Protein AF-A0A941RB75-F1 (afdb_monomer_lite)

Foldseek 3Di:
DDDPDDPPPCPPPPPDPDPVLLVVLCVLLVHDPPDDPVSLVVSLVVQLVVLVLVVLCPVDPDVVSNVVSSVVSVVSNVSNVVSSVVCCVVVPVPPVPD

Radius of gyration: 18.28 Å; chains: 1; bounding box: 45×49×49 Å

pLDDT: mean 81.05, std 18.68, range [35.44, 97.19]

Secondary structure (DSSP, 8-state):
-------------TT---HHHHHHHHHHHT--SS--HHHHHHHHHHHHHHT-GGGGGGS-S-HHHHHHHHHHHHHHHHHHHHHHHHHHHHHS------

Structure (mmCIF, N/CA/C/O backbone):
data_AF-A0A941RB75-F1
#
_entry.id   AF-A0A941RB75-F1
#
loop_
_atom_site.group_PDB
_atom_site.id
_atom_site.type_symbol
_atom_site.label_atom_id
_atom_site.label_alt_id
_atom_site.label_comp_id
_atom_site.label_asym_id
_atom_site.label_entity_id
_atom_site.label_seq_id
_atom_site.pdbx_PDB_ins_code
_atom_site.Cartn_x
_atom_site.Cartn_y
_atom_site.Cartn_z
_atom_site.occupancy
_atom_site.B_iso_or_equiv
_atom_site.auth_seq_id
_atom_site.auth_comp_id
_atom_site.auth_asym_id
_atom_site.auth_atom_id
_atom_site.pdbx_PDB_model_num
ATOM 1 N N . MET A 1 1 ? 26.720 35.671 15.527 1.00 40.97 1 MET A N 1
ATOM 2 C CA . MET A 1 1 ? 26.318 35.303 16.897 1.00 40.97 1 MET A CA 1
ATOM 3 C C . MET A 1 1 ? 24.817 35.053 16.840 1.00 40.97 1 MET A C 1
ATOM 5 O O . MET A 1 1 ? 24.112 36.000 16.535 1.00 40.97 1 MET A O 1
ATOM 9 N N . ILE A 1 2 ? 24.412 33.794 17.066 1.00 45.47 2 ILE A N 1
ATOM 10 C CA . ILE A 1 2 ? 23.064 33.284 17.413 1.00 45.47 2 ILE A CA 1
ATOM 11 C C . ILE A 1 2 ? 21.955 33.465 16.352 1.00 45.47 2 ILE A C 1
ATOM 13 O O . ILE A 1 2 ? 21.681 34.576 15.930 1.00 45.47 2 ILE A O 1
ATOM 17 N N . ASP A 1 3 ? 21.174 32.480 15.922 1.00 41.56 3 ASP A N 1
ATOM 18 C CA . ASP A 1 3 ? 21.247 31.017 15.889 1.00 41.56 3 ASP A CA 1
ATOM 19 C C . ASP A 1 3 ? 20.035 30.611 15.027 1.00 41.56 3 ASP A C 1
ATOM 21 O O . ASP A 1 3 ? 18.898 30.945 15.358 1.00 41.56 3 ASP A O 1
ATOM 25 N N . ARG A 1 4 ? 20.251 29.991 13.860 1.00 47.91 4 ARG A N 1
ATOM 26 C CA . ARG A 1 4 ? 19.173 29.511 12.969 1.00 47.91 4 ARG A CA 1
ATOM 27 C C . ARG A 1 4 ? 18.793 28.080 13.363 1.00 47.91 4 ARG A C 1
ATOM 29 O O . ARG A 1 4 ? 18.921 27.146 12.581 1.00 47.91 4 ARG A O 1
ATOM 36 N N . ILE A 1 5 ? 18.344 27.922 14.597 1.00 60.84 5 ILE A N 1
ATOM 37 C CA . ILE A 1 5 ? 17.638 26.739 15.089 1.00 60.84 5 ILE A CA 1
ATOM 38 C C . ILE A 1 5 ? 16.220 27.280 15.292 1.00 60.84 5 ILE A C 1
ATOM 40 O O . ILE A 1 5 ? 16.048 28.274 15.981 1.00 60.84 5 ILE A O 1
ATOM 44 N N . TYR A 1 6 ? 15.210 26.911 14.509 1.00 45.78 6 TYR A N 1
ATOM 45 C CA . TYR A 1 6 ? 14.569 25.606 14.496 1.00 45.78 6 TYR A CA 1
ATOM 46 C C . TYR A 1 6 ? 13.970 25.330 13.105 1.00 45.78 6 TYR A C 1
ATOM 48 O O . TYR A 1 6 ? 12.878 25.802 12.789 1.00 45.78 6 TYR A O 1
ATOM 56 N N . LEU A 1 7 ? 14.631 24.509 12.280 1.00 45.88 7 LEU A N 1
ATOM 57 C CA . LEU A 1 7 ? 13.869 23.627 11.392 1.00 45.88 7 LEU A CA 1
ATOM 58 C C . LEU A 1 7 ? 13.328 22.521 12.299 1.00 45.88 7 LEU A C 1
ATOM 60 O O . LEU A 1 7 ? 13.987 21.508 12.532 1.00 45.88 7 LEU A O 1
ATOM 64 N N . LEU A 1 8 ? 12.164 22.782 12.896 1.00 47.94 8 LEU A N 1
ATOM 65 C CA . LEU A 1 8 ? 11.366 21.742 13.519 1.00 47.94 8 LEU A CA 1
ATOM 66 C C . LEU A 1 8 ? 11.047 20.746 12.405 1.00 47.94 8 LEU A C 1
ATOM 68 O O . LEU A 1 8 ? 10.250 21.025 11.509 1.00 47.94 8 LEU A O 1
ATOM 72 N N . TRP A 1 9 ? 11.706 19.598 12.456 1.00 43.81 9 TRP A N 1
ATOM 73 C CA . TRP A 1 9 ? 11.178 18.367 11.910 1.00 43.81 9 TRP A CA 1
ATOM 74 C C . TRP A 1 9 ? 9.747 18.254 12.434 1.00 43.81 9 TRP A C 1
ATOM 76 O O . TRP A 1 9 ? 9.540 17.948 13.608 1.00 43.81 9 TRP A O 1
ATOM 86 N N . HIS A 1 10 ? 8.764 18.583 11.594 1.00 46.03 10 HIS A N 1
ATOM 87 C CA . HIS A 1 10 ? 7.387 18.181 11.828 1.00 46.03 10 HIS A CA 1
ATOM 88 C C . HIS A 1 10 ? 7.397 16.662 11.688 1.00 46.03 10 HIS A C 1
ATOM 90 O O . HIS A 1 10 ? 7.204 16.099 10.615 1.00 46.03 10 HIS A O 1
ATOM 96 N N . THR A 1 11 ? 7.748 15.999 12.783 1.00 51.69 11 THR A N 1
ATOM 97 C CA . THR A 1 11 ? 7.260 14.657 13.030 1.00 51.69 11 THR A CA 1
ATOM 98 C C . THR A 1 11 ? 5.743 14.825 13.080 1.00 51.69 11 THR A C 1
ATOM 100 O O . THR A 1 11 ? 5.270 15.642 13.875 1.00 51.69 11 THR A O 1
ATOM 103 N N . PRO A 1 12 ? 4.964 14.202 12.176 1.00 51.56 12 PRO A N 1
ATOM 104 C CA . PRO A 1 12 ? 3.522 14.205 12.340 1.00 51.56 12 PRO A CA 1
ATOM 105 C C . PRO A 1 12 ? 3.257 13.593 13.715 1.00 51.56 12 PRO A C 1
ATOM 107 O O . PRO A 1 12 ? 3.621 12.448 13.984 1.00 51.56 12 PRO A O 1
ATOM 110 N N . SER A 1 13 ? 2.758 14.428 14.620 1.00 47.88 13 SER A N 1
ATOM 111 C CA . SER A 1 13 ? 2.369 14.032 15.963 1.00 47.88 13 SER A CA 1
ATOM 112 C C . SER A 1 13 ? 1.353 12.900 15.819 1.00 47.88 13 SER A C 1
ATOM 114 O O . SER A 1 13 ? 0.336 13.064 15.150 1.00 47.88 13 SER A O 1
ATOM 116 N N . MET A 1 14 ? 1.646 11.741 16.413 1.00 52.81 14 MET A N 1
ATOM 117 C CA . MET A 1 14 ? 0.738 10.588 16.435 1.00 52.81 14 MET A CA 1
ATOM 118 C C . MET A 1 14 ? -0.563 10.854 17.220 1.00 52.81 14 MET A C 1
ATOM 120 O O . MET A 1 14 ? -1.429 9.987 17.270 1.00 52.81 14 MET A O 1
ATOM 124 N N . ASP A 1 15 ? -0.731 12.046 17.800 1.00 54.78 15 ASP A N 1
ATOM 125 C CA . ASP A 1 15 ? -1.840 12.405 18.691 1.00 54.78 15 ASP A CA 1
ATOM 126 C C . ASP A 1 15 ? -3.101 12.922 17.983 1.00 54.78 15 ASP A C 1
ATOM 128 O O . ASP A 1 15 ? -4.056 13.336 18.636 1.00 54.78 15 ASP A O 1
ATOM 132 N N . SER A 1 16 ? -3.158 12.918 16.651 1.00 58.31 16 SER A N 1
ATOM 133 C CA . SER A 1 16 ? -4.412 13.221 15.946 1.00 58.31 16 SER A CA 1
ATOM 134 C C . SER A 1 16 ? -4.575 12.356 14.707 1.00 58.31 16 SER A C 1
ATOM 136 O O . SER A 1 16 ? -4.530 12.839 13.583 1.00 58.31 16 SER A O 1
ATOM 138 N N . LEU A 1 17 ? -4.783 11.054 14.925 1.00 71.75 17 LEU A N 1
ATOM 139 C CA . LEU A 1 17 ? -5.392 10.204 13.907 1.00 71.75 17 LEU A CA 1
ATOM 140 C C . LEU A 1 17 ? -6.781 10.768 13.589 1.00 71.75 17 LEU A C 1
ATOM 142 O O . LEU A 1 17 ? -7.695 10.693 14.413 1.00 71.75 17 LEU A O 1
ATOM 146 N N . THR A 1 18 ? -6.929 11.377 12.418 1.00 83.94 18 THR A N 1
ATOM 147 C CA . THR A 1 18 ? -8.193 11.987 12.009 1.00 83.94 18 THR A CA 1
ATOM 148 C C . THR A 1 18 ? -9.067 10.982 11.263 1.00 83.94 18 THR A C 1
ATOM 150 O O . THR A 1 18 ? -8.582 10.027 10.655 1.00 83.94 18 THR A O 1
ATOM 153 N N . GLU A 1 19 ? -10.379 11.222 11.233 1.00 85.94 19 GLU A N 1
ATOM 154 C CA . GLU A 1 19 ? -11.297 10.466 10.367 1.00 85.94 19 GLU A CA 1
ATOM 155 C C . GLU A 1 19 ? -10.874 10.531 8.889 1.00 85.94 19 GLU A C 1
ATOM 157 O O . GLU A 1 19 ? -11.112 9.593 8.129 1.00 85.94 19 GLU A O 1
ATOM 162 N N . GLN A 1 20 ? -10.198 11.613 8.487 1.00 88.56 20 GLN A N 1
ATOM 163 C CA . GLN A 1 20 ? -9.656 11.780 7.143 1.00 88.56 20 GLN A CA 1
ATOM 164 C C . GLN A 1 20 ? -8.500 10.809 6.859 1.00 88.56 20 GLN A C 1
ATOM 166 O O . GLN A 1 20 ? -8.425 10.278 5.752 1.00 88.56 20 GLN A O 1
ATOM 171 N N . ASP A 1 21 ? -7.643 10.527 7.843 1.00 89.56 21 ASP A N 1
ATOM 172 C CA . ASP A 1 21 ? -6.550 9.556 7.701 1.00 89.56 21 ASP A CA 1
ATOM 173 C C . ASP A 1 21 ? -7.091 8.130 7.564 1.00 89.56 21 ASP A C 1
ATOM 175 O O . ASP A 1 21 ? -6.624 7.358 6.726 1.00 89.56 21 ASP A O 1
ATOM 179 N N . ILE A 1 22 ? -8.135 7.800 8.332 1.00 90.81 22 ILE A N 1
ATOM 180 C CA . ILE A 1 22 ? -8.839 6.513 8.237 1.00 90.81 22 ILE A CA 1
ATOM 181 C C . ILE A 1 22 ? -9.520 6.384 6.870 1.00 90.81 22 ILE A C 1
ATOM 183 O O . ILE A 1 22 ? -9.357 5.369 6.192 1.00 90.81 22 ILE A O 1
ATOM 187 N N . ALA A 1 23 ? -10.248 7.412 6.427 1.00 92.06 23 ALA A N 1
ATOM 188 C CA . ALA A 1 23 ? -10.901 7.412 5.120 1.00 92.06 23 ALA A CA 1
ATOM 189 C C . ALA A 1 23 ? -9.886 7.274 3.975 1.00 92.06 23 ALA A C 1
ATOM 191 O O . ALA A 1 23 ? -10.116 6.510 3.038 1.00 92.06 23 ALA A O 1
ATOM 192 N N . HIS A 1 24 ? -8.743 7.958 4.071 1.00 94.25 24 HIS A N 1
ATOM 193 C CA . HIS A 1 24 ? -7.670 7.838 3.091 1.00 94.25 24 HIS A CA 1
ATOM 194 C C . HIS A 1 24 ? -7.049 6.436 3.079 1.00 94.25 24 HIS A C 1
ATOM 196 O O . HIS A 1 24 ? -6.843 5.867 2.009 1.00 94.25 24 HIS A O 1
ATOM 202 N N . ALA A 1 25 ? -6.790 5.843 4.245 1.00 94.88 25 ALA A N 1
ATOM 203 C CA . ALA A 1 25 ? -6.259 4.487 4.328 1.00 94.88 25 ALA A CA 1
ATOM 204 C C . ALA A 1 25 ? -7.229 3.44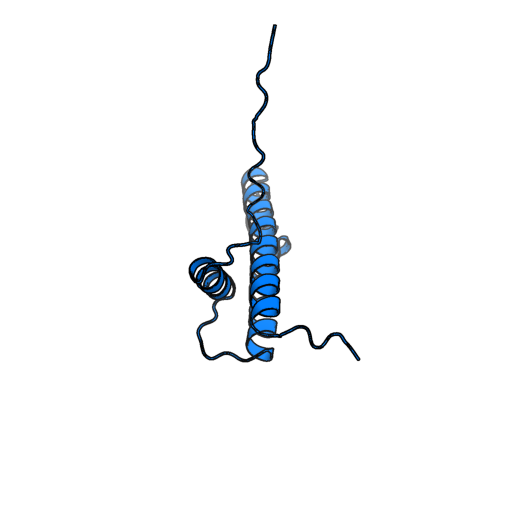2 3.748 1.00 94.88 25 ALA A C 1
ATOM 206 O O . ALA A 1 25 ? -6.797 2.506 3.073 1.00 94.88 25 ALA A O 1
ATOM 207 N N . LEU A 1 26 ? -8.538 3.622 3.947 1.00 95.12 26 LEU A N 1
ATOM 208 C CA . LEU A 1 26 ? -9.557 2.781 3.316 1.00 95.12 26 LEU A CA 1
ATOM 209 C C . LEU A 1 26 ? -9.570 2.940 1.794 1.00 95.12 26 LEU A C 1
ATOM 211 O O . LEU A 1 26 ? -9.632 1.932 1.094 1.00 95.12 26 LEU A O 1
ATOM 215 N N . ASP A 1 27 ? -9.433 4.164 1.282 1.00 96.38 27 ASP A N 1
ATOM 216 C CA . ASP A 1 27 ? -9.328 4.432 -0.157 1.00 96.38 27 ASP A CA 1
ATOM 217 C C . ASP A 1 27 ? -8.085 3.765 -0.776 1.00 96.38 27 ASP A C 1
ATOM 219 O O . ASP A 1 27 ? -8.195 3.056 -1.776 1.00 96.38 27 ASP A O 1
ATOM 223 N N . VAL A 1 28 ? -6.922 3.870 -0.117 1.00 96.44 28 VAL A N 1
ATOM 224 C CA . VAL A 1 28 ? -5.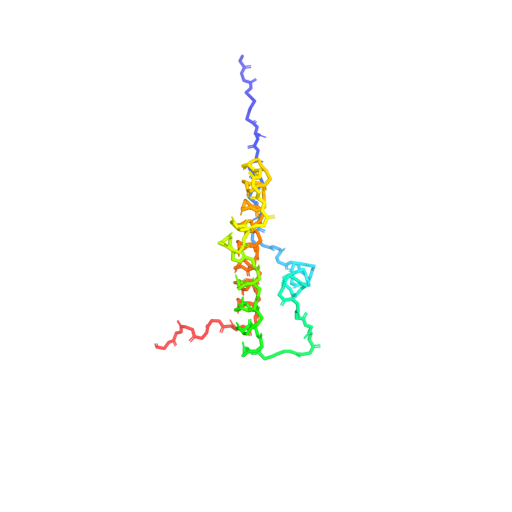679 3.179 -0.519 1.00 96.44 28 VAL A CA 1
ATOM 225 C C . VAL A 1 28 ? -5.879 1.664 -0.602 1.00 96.44 28 VAL A C 1
ATOM 227 O O . VAL A 1 28 ? -5.369 1.011 -1.515 1.00 96.44 28 VAL A O 1
ATOM 230 N N . LEU A 1 29 ? -6.617 1.089 0.348 1.00 96.12 29 LEU A N 1
ATOM 231 C CA . LEU A 1 29 ? -6.917 -0.340 0.374 1.00 96.12 29 LEU A CA 1
ATOM 232 C C . LEU A 1 29 ? -8.061 -0.723 -0.579 1.00 96.12 29 LEU A C 1
ATOM 234 O O . LEU A 1 29 ? -8.231 -1.905 -0.876 1.00 96.12 29 LEU A O 1
ATOM 238 N N . GLY A 1 30 ? -8.806 0.246 -1.117 1.00 95.56 30 GLY A N 1
ATOM 239 C CA . GLY A 1 30 ? -9.999 0.012 -1.931 1.00 95.56 30 GLY A CA 1
ATOM 240 C C . GLY A 1 30 ? -11.157 -0.583 -1.125 1.00 95.56 30 GLY A C 1
ATOM 241 O O . GLY A 1 30 ? -11.934 -1.378 -1.654 1.00 95.56 30 GLY A O 1
ATOM 242 N N . LEU A 1 31 ? -11.241 -0.245 0.162 1.00 94.38 31 LEU A N 1
ATOM 243 C CA . LEU A 1 31 ? -12.245 -0.743 1.095 1.00 94.38 31 LEU A CA 1
ATOM 244 C C . LEU A 1 31 ? -13.313 0.312 1.377 1.00 94.38 31 LEU A C 1
ATOM 246 O O . LEU A 1 31 ? -13.063 1.514 1.382 1.00 94.38 31 LEU A O 1
ATOM 250 N N . THR A 1 32 ? -14.521 -0.162 1.666 1.00 91.94 32 THR A N 1
ATOM 251 C CA . THR A 1 32 ? -15.633 0.656 2.164 1.00 91.94 32 THR A CA 1
ATOM 252 C C . THR A 1 32 ? -16.313 -0.083 3.313 1.00 91.94 32 THR A C 1
ATOM 254 O O . THR A 1 32 ? -16.282 -1.310 3.367 1.00 91.94 32 THR A O 1
ATOM 257 N N . HIS A 1 33 ? -16.887 0.651 4.267 1.00 85.38 33 HIS A N 1
ATOM 258 C CA . HIS A 1 33 ? -17.611 0.039 5.382 1.00 85.38 33 HIS A CA 1
ATOM 259 C C . HIS A 1 33 ? -18.977 -0.521 4.933 1.00 85.38 33 HIS A C 1
ATOM 261 O O . HIS A 1 33 ? -19.636 0.110 4.102 1.00 85.38 33 HIS A O 1
ATOM 267 N N . PRO A 1 34 ? -19.466 -1.623 5.539 1.00 90.06 34 PRO A N 1
ATOM 268 C CA . PRO A 1 34 ? -18.778 -2.483 6.509 1.00 90.06 34 PRO A CA 1
ATOM 269 C C . PRO A 1 34 ? -17.823 -3.480 5.823 1.00 90.06 34 PRO A C 1
ATOM 271 O O . PRO A 1 34 ? -18.137 -3.998 4.756 1.00 90.06 34 PRO A O 1
ATOM 274 N N . PHE A 1 35 ? -16.694 -3.793 6.463 1.00 92.25 35 PHE A N 1
ATOM 275 C CA . PHE A 1 35 ? -15.741 -4.814 6.005 1.00 92.25 35 PHE A CA 1
ATOM 276 C C . PHE A 1 35 ? -15.329 -5.734 7.162 1.00 92.25 35 PHE A C 1
ATOM 278 O O . PHE A 1 35 ? -15.475 -5.378 8.333 1.00 92.25 35 PHE A O 1
ATOM 285 N N . THR A 1 36 ? -14.824 -6.923 6.837 1.00 92.12 36 THR A N 1
ATOM 286 C CA . THR A 1 36 ? -14.283 -7.888 7.807 1.00 92.12 36 THR A CA 1
ATOM 287 C C . THR A 1 36 ? -12.753 -7.840 7.866 1.00 92.12 36 THR A C 1
ATOM 289 O O . THR A 1 36 ? -12.100 -7.309 6.968 1.00 92.12 36 THR A O 1
ATOM 292 N N . VAL A 1 37 ? -12.150 -8.450 8.893 1.00 91.25 37 VAL A N 1
ATOM 293 C CA . VAL A 1 37 ? -10.683 -8.611 8.961 1.00 91.25 37 VAL A CA 1
ATOM 294 C C . VAL A 1 37 ? -10.152 -9.370 7.737 1.00 91.25 37 VAL A C 1
ATOM 296 O O . VAL A 1 37 ? -9.129 -8.994 7.169 1.00 91.25 37 VAL A O 1
ATOM 299 N N . GLU A 1 38 ? -10.876 -10.386 7.261 1.00 93.50 38 GLU A N 1
ATOM 300 C CA . GLU A 1 38 ? -10.502 -11.128 6.051 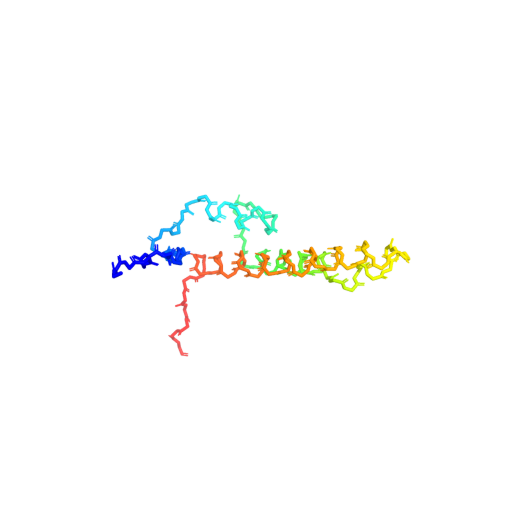1.00 93.50 38 GLU A CA 1
ATOM 301 C C . GLU A 1 38 ? -10.520 -10.246 4.792 1.00 93.50 38 GLU A C 1
ATOM 303 O O . GLU A 1 38 ? -9.657 -10.399 3.920 1.00 93.50 38 GLU A O 1
ATOM 308 N N . ASP A 1 39 ? -11.467 -9.305 4.694 1.00 94.88 39 ASP A N 1
ATOM 309 C CA . ASP A 1 39 ? -11.509 -8.322 3.606 1.00 94.88 39 ASP A CA 1
ATOM 310 C C . ASP A 1 39 ? -10.313 -7.371 3.675 1.00 94.88 39 ASP A C 1
ATOM 312 O O . ASP A 1 39 ? -9.701 -7.091 2.643 1.00 94.88 39 ASP A O 1
ATOM 316 N N . LEU A 1 40 ? -9.928 -6.939 4.881 1.00 94.94 40 LEU A N 1
ATOM 317 C CA . LEU A 1 40 ? -8.749 -6.102 5.109 1.00 94.94 40 LEU A CA 1
ATOM 318 C C . LEU A 1 40 ? -7.457 -6.807 4.670 1.00 94.94 40 LEU A C 1
ATOM 320 O O . LEU A 1 40 ? -6.654 -6.251 3.912 1.00 94.94 40 LEU A O 1
ATOM 324 N N . GLU A 1 41 ? -7.264 -8.060 5.084 1.00 95.19 41 GLU A N 1
ATOM 325 C CA . GLU A 1 41 ? -6.107 -8.851 4.667 1.00 95.19 41 GLU A CA 1
ATOM 326 C C . GLU A 1 41 ? -6.100 -9.122 3.159 1.00 95.19 41 GLU A C 1
ATOM 328 O O . GLU A 1 41 ? -5.051 -9.066 2.504 1.00 95.19 41 GLU A O 1
ATOM 333 N N . ARG A 1 42 ? -7.269 -9.428 2.582 1.00 96.62 42 ARG A N 1
ATOM 334 C CA . ARG A 1 42 ? -7.413 -9.645 1.141 1.00 96.62 42 ARG A CA 1
ATOM 335 C C . ARG A 1 42 ? -7.074 -8.374 0.369 1.00 96.62 42 ARG A C 1
ATOM 337 O O . ARG A 1 42 ? -6.307 -8.462 -0.590 1.00 96.62 42 ARG A O 1
ATOM 344 N N . ALA A 1 43 ? -7.590 -7.224 0.791 1.00 96.56 43 ALA A N 1
ATOM 345 C CA . ALA A 1 43 ? -7.315 -5.926 0.186 1.00 96.56 43 ALA A CA 1
ATOM 346 C C . ALA A 1 43 ? -5.816 -5.613 0.193 1.00 96.56 43 ALA A C 1
ATOM 348 O O . ALA A 1 43 ? -5.253 -5.318 -0.864 1.00 96.56 43 ALA A O 1
ATOM 349 N N . LYS A 1 44 ? -5.135 -5.809 1.333 1.00 96.75 44 LYS A N 1
ATOM 350 C CA . LYS A 1 44 ? -3.670 -5.693 1.415 1.00 96.75 44 LYS A CA 1
ATOM 351 C C . LYS A 1 44 ? -2.979 -6.569 0.371 1.00 96.75 44 LYS A C 1
ATOM 353 O O . LYS A 1 44 ? -2.159 -6.071 -0.397 1.00 96.75 44 LYS A O 1
ATOM 358 N N . ARG A 1 45 ? -3.304 -7.867 0.307 1.00 97.19 45 ARG A N 1
ATOM 359 C CA . ARG A 1 45 ? -2.668 -8.792 -0.653 1.00 97.19 45 ARG A CA 1
ATOM 360 C C . ARG A 1 45 ? -2.883 -8.359 -2.105 1.00 97.19 45 ARG A C 1
ATOM 362 O O . ARG A 1 45 ? -1.944 -8.419 -2.897 1.00 97.19 45 ARG A O 1
ATOM 369 N N . VAL A 1 46 ? -4.089 -7.908 -2.451 1.00 96.94 46 VAL A N 1
ATOM 370 C CA . VAL 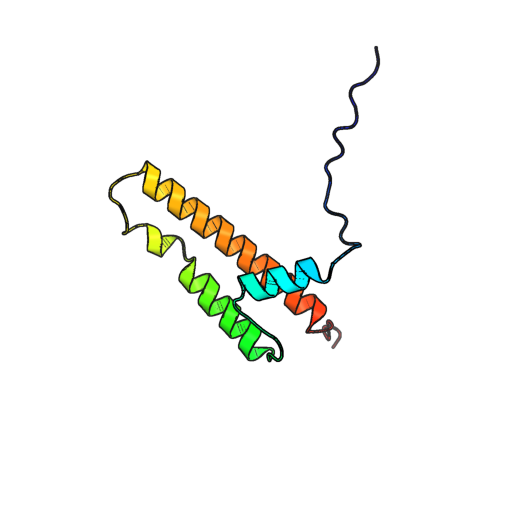A 1 46 ? -4.424 -7.429 -3.803 1.00 96.94 46 VAL A CA 1
ATOM 371 C C . VAL A 1 46 ? -3.634 -6.169 -4.158 1.00 96.94 46 VAL A C 1
ATOM 373 O O . VAL A 1 46 ? -3.053 -6.097 -5.246 1.00 96.94 46 VAL A O 1
ATOM 376 N N . GLN A 1 47 ? -3.561 -5.198 -3.248 1.00 96.88 47 GLN A N 1
ATOM 377 C CA . GLN A 1 47 ? -2.825 -3.956 -3.479 1.00 96.88 47 GLN A CA 1
ATOM 378 C C . GLN A 1 47 ? -1.315 -4.205 -3.589 1.00 96.88 47 GLN A C 1
ATOM 380 O O . GLN A 1 47 ? -0.688 -3.737 -4.537 1.00 96.88 47 GLN A O 1
ATOM 385 N N . LEU A 1 48 ? -0.732 -5.024 -2.707 1.00 95.62 48 LEU A N 1
ATOM 386 C CA . LEU A 1 48 ? 0.690 -5.391 -2.780 1.00 95.62 48 LEU A CA 1
ATOM 387 C C . LEU A 1 48 ? 1.033 -6.150 -4.065 1.00 95.62 48 LEU A C 1
ATOM 389 O O . LEU A 1 48 ? 2.087 -5.937 -4.661 1.00 95.62 48 LEU A O 1
ATOM 393 N N . TYR A 1 49 ? 0.134 -7.016 -4.533 1.00 94.25 49 TYR A N 1
ATOM 394 C CA . TYR A 1 49 ? 0.310 -7.677 -5.821 1.00 94.25 49 TYR A CA 1
ATOM 395 C C . TYR A 1 49 ? 0.266 -6.680 -6.990 1.00 94.25 49 TYR A C 1
ATOM 397 O O . TYR A 1 49 ? 1.061 -6.793 -7.923 1.00 94.25 49 TYR A O 1
ATOM 405 N N . THR A 1 50 ? -0.630 -5.692 -6.930 1.00 92.56 50 THR A N 1
ATOM 406 C CA . THR A 1 50 ? -0.771 -4.636 -7.946 1.00 92.56 50 THR A CA 1
ATOM 407 C C . THR A 1 50 ? 0.476 -3.757 -8.020 1.00 92.56 50 THR A C 1
ATOM 409 O O . THR A 1 50 ? 0.986 -3.490 -9.110 1.00 92.56 50 THR A O 1
ATOM 412 N N . TRP A 1 51 ? 1.005 -3.366 -6.862 1.00 93.69 51 TRP A N 1
ATOM 413 C CA . TRP A 1 51 ? 2.172 -2.497 -6.733 1.00 93.69 51 TRP A CA 1
ATOM 414 C C . TRP A 1 51 ? 3.502 -3.242 -6.667 1.00 93.69 51 TRP A C 1
ATOM 416 O O . TRP A 1 51 ? 4.519 -2.625 -6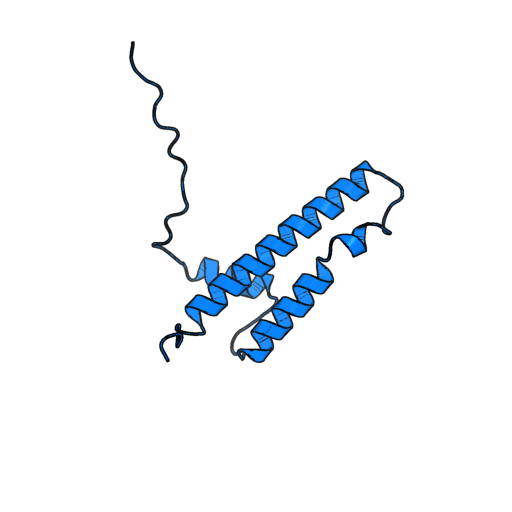.379 1.00 93.69 51 TRP A O 1
ATOM 426 N N . ASN A 1 52 ? 3.539 -4.540 -6.982 1.00 90.06 52 ASN A N 1
ATOM 427 C CA . ASN A 1 52 ? 4.789 -5.291 -7.017 1.00 90.06 52 ASN A CA 1
ATOM 428 C C . ASN A 1 52 ? 5.763 -4.662 -8.044 1.00 90.06 52 ASN A C 1
ATOM 430 O O . ASN A 1 52 ? 5.487 -4.731 -9.249 1.00 90.06 52 ASN A O 1
ATOM 434 N N . PRO A 1 53 ? 6.919 -4.109 -7.614 1.00 85.31 53 PRO A N 1
ATOM 435 C CA . PRO A 1 53 ? 7.845 -3.397 -8.499 1.00 85.31 53 PRO A CA 1
ATOM 436 C C . PRO A 1 53 ? 8.365 -4.247 -9.665 1.00 85.31 53 PRO A C 1
ATOM 438 O O . PRO A 1 53 ? 8.601 -3.731 -10.758 1.00 85.31 53 PRO A O 1
ATOM 441 N N . ALA A 1 54 ? 8.463 -5.570 -9.485 1.00 85.38 54 ALA A N 1
ATOM 442 C CA . ALA A 1 54 ? 8.894 -6.487 -10.538 1.00 85.38 54 ALA A CA 1
ATOM 443 C C . ALA A 1 54 ? 7.947 -6.493 -11.752 1.00 85.38 54 ALA A C 1
ATOM 445 O O . ALA A 1 54 ? 8.383 -6.766 -12.869 1.00 85.38 54 ALA A O 1
ATOM 446 N N . ARG A 1 55 ? 6.665 -6.141 -11.572 1.00 85.44 55 ARG A N 1
ATOM 447 C CA . ARG A 1 55 ? 5.696 -6.037 -12.678 1.00 85.44 55 ARG A CA 1
ATOM 448 C C . ARG A 1 55 ? 6.025 -4.896 -13.637 1.00 85.44 55 ARG A C 1
ATOM 450 O O . ARG A 1 55 ? 5.663 -4.969 -14.807 1.00 85.44 55 ARG A O 1
ATOM 457 N N . TYR A 1 56 ? 6.734 -3.875 -13.161 1.00 76.38 56 TYR A N 1
ATOM 458 C CA . TYR A 1 56 ? 7.104 -2.702 -13.950 1.00 76.38 56 TYR A CA 1
ATOM 459 C C . TYR A 1 56 ? 8.412 -2.902 -14.729 1.00 76.38 56 TYR A C 1
ATOM 461 O O . TYR A 1 56 ? 8.675 -2.172 -15.683 1.00 76.38 56 TYR A O 1
ATOM 469 N N . ALA A 1 57 ? 9.188 -3.947 -14.408 1.00 70.81 57 ALA A N 1
ATOM 470 C CA . ALA A 1 57 ? 10.4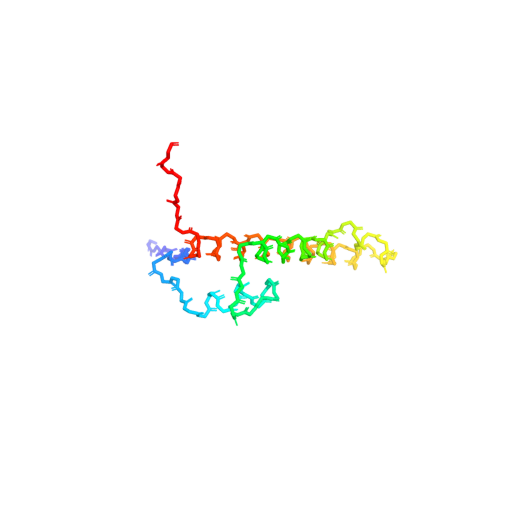40 -4.283 -15.090 1.00 70.81 57 ALA A CA 1
ATOM 471 C C . ALA A 1 57 ? 10.284 -4.678 -16.566 1.00 70.81 57 ALA A C 1
ATOM 473 O O . ALA A 1 57 ? 11.239 -4.562 -17.326 1.00 70.81 57 ALA A O 1
ATOM 474 N N . GLY A 1 58 ? 9.091 -5.106 -16.987 1.00 70.69 58 GLY A N 1
ATOM 475 C CA . GLY A 1 58 ? 8.809 -5.496 -18.374 1.00 70.69 58 GLY A CA 1
ATOM 476 C C . GLY A 1 58 ? 8.036 -4.466 -19.201 1.00 70.69 58 GLY A C 1
ATOM 477 O O . GLY A 1 58 ? 7.731 -4.742 -20.358 1.00 70.69 58 GLY A O 1
ATOM 478 N N . LEU A 1 59 ? 7.672 -3.309 -18.633 1.00 79.19 59 LEU A N 1
ATOM 479 C CA . LEU A 1 59 ? 6.749 -2.370 -19.291 1.00 79.19 59 LEU A CA 1
ATOM 480 C C . LEU A 1 59 ? 7.439 -1.393 -20.249 1.00 79.19 59 LEU A C 1
ATOM 482 O O . LEU A 1 59 ? 6.775 -0.768 -21.073 1.00 79.19 59 LEU A O 1
ATOM 486 N N . THR A 1 60 ? 8.759 -1.238 -20.153 1.00 78.81 60 THR A N 1
ATOM 487 C CA . THR A 1 60 ? 9.504 -0.270 -20.960 1.00 78.81 60 THR A CA 1
ATOM 488 C C . THR A 1 60 ? 10.959 -0.690 -21.140 1.00 78.81 60 THR A C 1
ATOM 490 O O . THR A 1 60 ? 11.585 -1.213 -20.225 1.00 78.81 60 THR A O 1
ATOM 493 N N . ASN A 1 61 ? 11.513 -0.417 -22.324 1.00 84.06 61 ASN A N 1
ATOM 494 C CA . ASN A 1 61 ? 12.946 -0.561 -22.606 1.00 84.06 61 ASN A CA 1
ATOM 495 C C . ASN A 1 61 ? 13.736 0.720 -22.271 1.00 84.06 61 ASN A C 1
ATOM 497 O O . ASN A 1 61 ? 14.944 0.784 -22.492 1.00 84.06 61 ASN A O 1
ATOM 501 N N . ASN A 1 62 ? 13.063 1.767 -21.776 1.00 88.38 62 ASN A N 1
ATOM 502 C CA . ASN A 1 62 ? 13.701 3.014 -21.372 1.00 88.38 62 ASN A CA 1
ATOM 503 C C . ASN A 1 62 ? 14.093 2.951 -19.880 1.00 88.38 62 ASN A C 1
ATOM 505 O O . ASN A 1 62 ? 13.202 2.903 -19.027 1.00 88.38 62 ASN A O 1
ATOM 509 N N . PRO A 1 63 ? 15.393 3.024 -19.535 1.00 86.06 63 PRO A N 1
ATOM 510 C CA . PRO A 1 63 ? 15.860 2.875 -18.155 1.00 86.06 63 PRO A CA 1
ATOM 511 C C . PRO A 1 63 ? 15.350 3.976 -17.213 1.00 86.06 63 PRO A C 1
ATOM 513 O O . PRO A 1 63 ? 15.110 3.715 -16.032 1.00 86.06 63 PRO A O 1
ATOM 516 N N . SER A 1 64 ? 15.140 5.196 -17.717 1.00 88.94 64 SER A N 1
ATOM 517 C CA . SER A 1 64 ? 14.629 6.311 -16.912 1.00 88.94 64 SER A CA 1
ATOM 518 C C . SER A 1 64 ? 13.167 6.099 -16.529 1.00 88.94 64 SER A C 1
ATOM 520 O O . SER A 1 64 ? 12.800 6.296 -15.373 1.00 88.94 64 SER A O 1
ATOM 522 N N . GLN A 1 65 ? 12.345 5.645 -17.480 1.00 87.75 65 GLN A N 1
ATOM 523 C CA . GLN A 1 65 ? 10.940 5.324 -17.216 1.00 87.75 65 GLN A CA 1
ATOM 524 C C . GLN A 1 65 ? 10.811 4.098 -16.311 1.00 87.75 65 GLN A C 1
ATOM 526 O O . GLN A 1 65 ? 10.028 4.124 -15.369 1.00 87.75 65 GLN A O 1
ATOM 531 N N . TYR A 1 66 ? 11.627 3.064 -16.543 1.00 88.12 66 TYR A N 1
ATOM 532 C CA . TYR A 1 66 ? 11.690 1.902 -15.657 1.00 88.12 66 TYR A CA 1
ATOM 533 C C . TYR A 1 66 ? 11.961 2.326 -14.210 1.00 88.12 66 TYR A C 1
ATOM 535 O O . TYR A 1 66 ? 11.214 1.968 -13.305 1.00 88.12 66 TYR A O 1
ATOM 543 N N . THR A 1 67 ? 12.997 3.142 -13.999 1.00 89.81 67 THR A N 1
ATOM 544 C CA . THR A 1 67 ? 13.374 3.608 -12.658 1.00 89.81 67 THR A CA 1
ATOM 545 C C . THR A 1 67 ? 12.255 4.422 -12.007 1.00 89.81 67 THR A C 1
ATOM 547 O O . THR A 1 67 ? 12.030 4.307 -10.804 1.00 89.81 67 THR A O 1
ATOM 550 N N . GLN A 1 68 ? 11.549 5.246 -12.783 1.00 91.38 68 GLN A N 1
ATOM 551 C CA . GLN A 1 68 ? 10.435 6.050 -12.288 1.00 91.38 68 GLN A CA 1
ATOM 552 C C . GLN A 1 68 ? 9.261 5.178 -11.825 1.00 91.38 68 GLN A C 1
ATOM 554 O O . GLN A 1 68 ? 8.802 5.331 -10.694 1.00 91.38 68 GLN A O 1
ATOM 559 N N . GLU A 1 69 ? 8.817 4.240 -12.661 1.00 90.19 69 GLU A N 1
ATOM 560 C CA . GLU A 1 69 ? 7.701 3.352 -12.326 1.00 90.19 69 GLU A CA 1
ATOM 561 C C . GLU A 1 69 ? 8.059 2.380 -11.195 1.00 90.19 69 GLU A C 1
ATOM 563 O O . GLU A 1 69 ? 7.233 2.124 -10.322 1.00 90.19 69 GLU A O 1
ATOM 568 N N . PHE A 1 70 ? 9.307 1.905 -11.147 1.00 91.00 70 PHE A N 1
ATOM 569 C CA . PHE A 1 70 ? 9.808 1.092 -10.040 1.00 91.00 70 PHE A CA 1
ATOM 570 C C . PHE A 1 70 ? 9.723 1.846 -8.706 1.00 91.00 70 PHE A C 1
ATOM 572 O O . PHE A 1 70 ? 9.142 1.340 -7.749 1.00 91.00 70 PHE A O 1
ATOM 579 N N . ARG A 1 71 ? 10.225 3.088 -8.649 1.00 92.06 71 ARG A N 1
ATOM 580 C CA . ARG A 1 71 ? 10.158 3.917 -7.431 1.00 92.06 71 ARG A CA 1
ATOM 581 C C . ARG A 1 71 ? 8.725 4.210 -7.010 1.00 92.06 71 ARG A C 1
ATOM 583 O O . ARG A 1 71 ? 8.420 4.167 -5.822 1.00 92.06 71 ARG A O 1
ATOM 590 N N . LYS A 1 72 ? 7.847 4.480 -7.978 1.00 92.88 72 LYS A N 1
ATOM 591 C CA . LYS A 1 72 ? 6.417 4.670 -7.727 1.00 92.88 72 LYS A CA 1
ATOM 592 C C . LYS A 1 72 ? 5.798 3.416 -7.108 1.00 92.88 72 LYS A C 1
ATOM 594 O O . LYS A 1 72 ? 5.058 3.516 -6.138 1.00 92.88 72 LYS A O 1
ATOM 599 N N . ALA A 1 73 ? 6.124 2.237 -7.629 1.00 92.62 73 ALA A N 1
ATOM 600 C CA . ALA A 1 73 ? 5.651 0.967 -7.091 1.00 92.62 73 ALA A CA 1
ATOM 601 C C . ALA A 1 73 ? 6.152 0.716 -5.653 1.00 92.62 73 ALA A C 1
ATOM 603 O O . ALA A 1 73 ? 5.380 0.293 -4.791 1.00 92.62 73 ALA A O 1
ATOM 604 N N . GLU A 1 74 ? 7.414 1.049 -5.358 1.00 94.25 74 GLU A N 1
ATOM 605 C CA . GLU A 1 74 ? 7.968 0.985 -3.996 1.00 94.25 74 GLU A CA 1
ATOM 606 C C . GLU A 1 74 ? 7.299 1.968 -3.028 1.00 94.25 74 GLU A C 1
ATOM 608 O O . GLU A 1 74 ? 7.099 1.655 -1.854 1.00 94.25 74 GLU A O 1
ATOM 613 N N . GLU A 1 75 ? 6.989 3.178 -3.490 1.00 95.19 75 GLU A N 1
ATOM 614 C CA . GLU A 1 75 ? 6.269 4.176 -2.699 1.00 95.19 75 GLU A CA 1
ATOM 615 C C . GLU A 1 75 ? 4.847 3.706 -2.392 1.00 95.19 75 GLU A C 1
ATOM 617 O O . GLU A 1 75 ? 4.455 3.668 -1.229 1.00 95.19 75 GLU A O 1
ATOM 622 N N . MET A 1 76 ? 4.115 3.237 -3.403 1.00 95.31 76 MET A N 1
ATOM 623 C CA . MET A 1 76 ? 2.756 2.730 -3.216 1.00 95.31 76 MET A CA 1
ATOM 624 C C . MET A 1 76 ? 2.709 1.495 -2.316 1.00 95.31 76 MET A C 1
ATOM 626 O O . MET A 1 76 ? 1.802 1.375 -1.499 1.00 95.31 76 MET A O 1
ATOM 630 N N . THR A 1 77 ? 3.704 0.609 -2.404 1.00 95.31 77 THR A N 1
ATOM 631 C CA . THR A 1 77 ? 3.838 -0.532 -1.486 1.00 95.31 77 THR A CA 1
ATOM 632 C C . THR A 1 77 ? 3.928 -0.064 -0.031 1.00 95.31 77 THR A C 1
ATOM 634 O O . THR A 1 77 ? 3.179 -0.551 0.814 1.00 95.31 77 THR A O 1
ATOM 637 N N . ARG A 1 78 ? 4.769 0.941 0.256 1.00 95.44 78 ARG A N 1
ATOM 638 C CA . ARG A 1 78 ? 4.882 1.535 1.600 1.00 95.44 78 ARG A CA 1
ATOM 639 C C . ARG A 1 78 ? 3.579 2.193 2.054 1.00 95.44 78 ARG A C 1
ATOM 641 O O . ARG A 1 78 ? 3.187 2.021 3.205 1.00 95.44 78 ARG A O 1
ATOM 648 N N . THR A 1 79 ? 2.888 2.897 1.159 1.00 96.19 79 THR A N 1
ATOM 649 C CA . THR A 1 79 ? 1.583 3.509 1.455 1.00 96.19 79 THR A CA 1
ATOM 650 C C . THR A 1 79 ? 0.533 2.455 1.813 1.00 96.19 79 THR A C 1
ATOM 652 O O . THR A 1 79 ? -0.202 2.631 2.780 1.00 96.19 79 THR A O 1
ATOM 655 N N . VAL A 1 80 ? 0.494 1.327 1.095 1.00 96.81 80 VAL A N 1
ATOM 656 C CA . VAL A 1 80 ? -0.416 0.203 1.384 1.00 96.81 80 VAL A CA 1
ATOM 657 C C . VAL A 1 80 ? -0.118 -0.425 2.746 1.00 96.81 80 VAL A C 1
ATOM 659 O O . VAL A 1 80 ? -1.043 -0.717 3.503 1.00 96.81 80 VAL A O 1
ATOM 662 N N . GLU A 1 81 ? 1.157 -0.628 3.083 1.00 96.12 81 GLU A N 1
ATOM 663 C CA . GLU A 1 81 ? 1.548 -1.176 4.387 1.00 96.12 81 GLU A CA 1
ATOM 664 C C . GLU A 1 81 ? 1.192 -0.235 5.542 1.00 96.12 81 GLU A C 1
ATOM 666 O O . GLU A 1 81 ? 0.660 -0.694 6.553 1.00 96.12 81 GLU A O 1
ATOM 671 N N . ALA A 1 82 ? 1.415 1.071 5.372 1.00 95.69 82 ALA A N 1
ATOM 672 C CA . ALA A 1 82 ? 1.043 2.083 6.357 1.00 95.69 82 ALA A CA 1
ATOM 673 C C . ALA A 1 82 ? -0.481 2.171 6.546 1.00 95.69 82 ALA A C 1
ATOM 675 O O . ALA A 1 82 ? -0.956 2.184 7.681 1.00 95.69 82 ALA A O 1
ATOM 676 N N . ALA A 1 83 ? -1.250 2.163 5.451 1.00 95.00 83 ALA A N 1
ATOM 677 C CA . ALA A 1 83 ? -2.710 2.150 5.490 1.00 95.00 83 ALA A CA 1
ATOM 678 C C . ALA A 1 83 ? -3.245 0.906 6.214 1.00 95.00 83 ALA A C 1
ATOM 680 O O . ALA A 1 83 ? -4.101 1.016 7.089 1.00 95.00 83 ALA A O 1
ATOM 681 N N . TYR A 1 84 ? -2.701 -0.275 5.904 1.00 95.56 84 TYR A N 1
ATOM 682 C CA . TYR A 1 84 ? -3.062 -1.506 6.603 1.00 95.56 84 TYR A CA 1
ATOM 683 C C . TYR A 1 84 ? -2.746 -1.434 8.098 1.00 95.56 84 TYR A C 1
ATOM 685 O O . TYR A 1 84 ? -3.597 -1.791 8.904 1.00 95.56 84 TYR A O 1
ATOM 693 N N . ALA A 1 85 ? -1.549 -0.972 8.477 1.00 94.31 85 ALA A N 1
ATOM 694 C CA . ALA A 1 85 ? -1.161 -0.860 9.881 1.00 94.31 85 ALA A CA 1
ATOM 695 C C . ALA A 1 85 ? -2.104 0.078 10.648 1.00 94.31 85 ALA A C 1
ATOM 697 O O . ALA A 1 85 ? -2.574 -0.275 11.723 1.00 94.31 85 ALA A O 1
ATOM 698 N N . LEU A 1 86 ? -2.446 1.225 10.058 1.00 92.94 86 LEU A N 1
ATOM 699 C CA . LEU A 1 86 ? -3.376 2.190 10.639 1.00 92.94 86 LEU A CA 1
ATOM 700 C C . LEU A 1 86 ? -4.770 1.588 10.849 1.00 92.94 86 LEU A C 1
ATOM 702 O O . LEU A 1 86 ? -5.300 1.649 11.956 1.00 92.94 86 LEU A O 1
ATOM 706 N N . ILE A 1 87 ? -5.347 0.963 9.818 1.00 91.75 87 ILE A N 1
ATOM 707 C CA . ILE A 1 87 ? -6.677 0.346 9.927 1.00 91.75 87 ILE A CA 1
ATOM 708 C C . ILE A 1 87 ? -6.655 -0.841 10.891 1.00 91.75 87 ILE A C 1
ATOM 710 O O . ILE A 1 87 ? -7.589 -0.994 11.669 1.00 91.75 87 ILE A O 1
ATOM 714 N N . SER A 1 88 ? -5.588 -1.642 10.896 1.00 91.31 88 SER A N 1
ATOM 715 C CA . SER A 1 88 ? -5.430 -2.758 11.832 1.00 91.31 88 SER A CA 1
ATOM 716 C C . SER A 1 88 ? -5.419 -2.275 13.280 1.00 91.31 88 SER A C 1
ATOM 718 O O . SER A 1 88 ? -6.137 -2.846 14.085 1.00 91.31 88 SER A O 1
ATOM 720 N N . THR A 1 89 ? -4.682 -1.208 13.604 1.00 89.31 89 THR A N 1
ATOM 721 C CA . THR A 1 89 ? -4.633 -0.645 14.965 1.00 89.31 89 THR A CA 1
ATOM 722 C C . THR A 1 89 ? -5.983 -0.085 15.422 1.00 89.31 89 THR A C 1
ATOM 724 O O . THR A 1 89 ? -6.317 -0.161 16.600 1.00 89.31 89 THR A O 1
ATOM 727 N N . VAL A 1 90 ? -6.768 0.495 14.507 1.00 86.19 90 VAL A N 1
ATOM 728 C CA . VAL A 1 90 ? -8.091 1.061 14.830 1.00 86.19 90 VAL A CA 1
ATOM 729 C C . VAL A 1 90 ? -9.164 -0.021 14.942 1.00 86.19 90 VAL A C 1
ATOM 731 O O . VAL A 1 90 ? -10.048 0.068 15.791 1.00 86.19 90 VAL A O 1
ATOM 734 N N . PHE A 1 91 ? -9.128 -1.009 14.048 1.00 79.75 91 PHE A N 1
ATOM 735 C CA . PHE A 1 91 ? -10.203 -1.984 13.867 1.00 79.75 91 PHE A CA 1
ATOM 736 C C . PHE A 1 91 ? -10.005 -3.261 14.687 1.00 79.75 91 PHE A C 1
ATOM 738 O O . PHE A 1 91 ? -10.982 -3.884 15.097 1.00 79.75 91 PHE A O 1
ATOM 745 N N . ILE A 1 92 ? -8.756 -3.653 14.928 1.00 70.81 92 ILE A N 1
ATOM 746 C CA . ILE A 1 92 ? -8.388 -4.783 15.774 1.00 70.81 92 ILE A CA 1
ATOM 747 C C . ILE A 1 92 ? -7.757 -4.159 17.020 1.00 70.81 92 ILE A C 1
ATOM 749 O O . ILE A 1 92 ? -6.569 -3.834 16.985 1.00 70.81 92 ILE A O 1
ATOM 753 N N . PRO A 1 93 ? -8.523 -3.912 18.102 1.00 56.72 93 PRO A N 1
ATOM 754 C CA . PRO A 1 93 ? -7.888 -3.587 19.369 1.00 56.72 93 PRO A CA 1
ATOM 755 C C . PRO A 1 93 ? -6.912 -4.722 19.678 1.00 56.72 93 PRO A C 1
ATOM 757 O O . PRO A 1 93 ? -7.256 -5.890 19.509 1.00 56.72 93 PRO A O 1
ATOM 760 N N . ASP A 1 94 ? -5.683 -4.359 20.024 1.00 51.84 94 ASP A N 1
ATOM 761 C CA . ASP A 1 94 ? -4.596 -5.282 20.320 1.00 51.84 94 ASP A CA 1
ATOM 762 C C . ASP A 1 94 ? -5.031 -6.238 21.449 1.00 51.84 94 ASP A C 1
ATOM 764 O O . ASP A 1 94 ? -4.919 -5.927 22.627 1.00 51.84 94 ASP A O 1
ATOM 768 N N . ASP A 1 95 ? -5.583 -7.396 21.084 1.00 48.47 95 ASP A N 1
ATOM 769 C CA . ASP A 1 95 ? -5.801 -8.551 21.964 1.00 48.47 95 ASP A CA 1
ATOM 770 C C . ASP A 1 95 ? -4.490 -9.369 22.033 1.00 48.47 95 ASP A C 1
ATOM 772 O O . ASP A 1 95 ? -4.484 -10.599 22.073 1.00 48.47 95 ASP A O 1
ATOM 776 N N . SER A 1 96 ? -3.341 -8.679 21.990 1.00 47.78 96 SER A N 1
ATOM 777 C CA . SER A 1 96 ? -2.005 -9.265 22.133 1.00 47.78 96 SER A CA 1
ATOM 778 C C . SER A 1 96 ? -1.580 -9.275 23.607 1.00 47.78 96 SER A C 1
ATOM 780 O O . SER A 1 96 ? -0.465 -8.895 23.945 1.00 47.78 96 SER A O 1
ATOM 782 N N . ASP A 1 97 ? -2.466 -9.723 24.494 1.00 42.16 97 ASP A N 1
ATOM 783 C CA . ASP A 1 97 ? -2.135 -10.086 25.876 1.00 42.16 97 ASP A CA 1
ATOM 784 C C . ASP A 1 97 ? -2.805 -11.435 26.194 1.00 42.16 97 ASP A C 1
ATOM 786 O O . ASP A 1 97 ? -3.826 -11.521 26.883 1.00 42.16 97 ASP A O 1
ATOM 790 N N . GLN A 1 98 ? -2.239 -12.519 25.648 1.00 35.44 98 GLN A N 1
ATOM 791 C CA . GLN A 1 98 ? -2.484 -13.874 26.147 1.00 35.44 98 GLN A CA 1
ATOM 792 C C . GLN A 1 98 ? -1.231 -14.749 26.121 1.00 35.44 98 GLN A C 1
ATOM 794 O O . GLN A 1 98 ? -0.543 -14.790 25.075 1.00 35.44 98 GLN A O 1
#

Sequence (98 aa):
MIDRIYLLWHTPSMDSLTEQDIAHALDVLGLTHPFTVEDLERAKRVQLYTWNPARYAGLTNNPSQYTQEFRKAEEMTRTVEAAYALISTVFIPDDSDQ